Protein AF-A0A0D0CRU5-F1 (afdb_monomer_lite)

Sequence (49 aa):
YLVSWKGYPSSKNSWECTGNLTHAKEVLNAYKKACPRDFPETLRPPHRK

Secondary structure (DSSP, 8-state):
-EEPPTTS-GGG-EE--GGG-TT-HHHHHHHHHH-TTS--GGGSPP---

pLDDT: mean 79.45, std 13.7, range [48.62, 93.94]

InterPro domains:
  IPR000953 Chromo/chromo shadow domain [PS50013] (1-33)
  IPR016197 Chromo-like domain superfamily [SSF54160] (1-39)
  IPR023780 Chromo domain [PF00385] (1-33)

Structure (mmCIF, N/CA/C/O backbone):
data_AF-A0A0D0CRU5-F1
#
_entry.id   AF-A0A0D0CRU5-F1
#
loop_
_atom_site.group_PDB
_atom_site.id
_atom_site.type_symbol
_atom_site.label_atom_id
_atom_site.label_alt_id
_atom_site.label_comp_id
_atom_site.label_asym_id
_atom_site.label_entity_id
_atom_site.label_seq_id
_atom_site.pdbx_PDB_ins_code
_atom_site.Cartn_x
_atom_site.Cartn_y
_atom_site.Cartn_z
_atom_site.occupancy
_atom_site.B_iso_or_equiv
_atom_site.auth_seq_id
_atom_site.auth_comp_id
_atom_site.auth_asym_id
_atom_site.auth_atom_id
_atom_site.pdbx_PDB_model_num
ATOM 1 N N . TYR A 1 1 ? 3.155 -5.170 4.614 1.00 81.56 1 TYR A N 1
ATOM 2 C CA . TYR A 1 1 ? 2.231 -5.711 3.600 1.00 81.56 1 TYR A CA 1
ATOM 3 C C . TYR A 1 1 ? 3.045 -6.310 2.485 1.00 81.56 1 TYR A C 1
ATOM 5 O O . TYR A 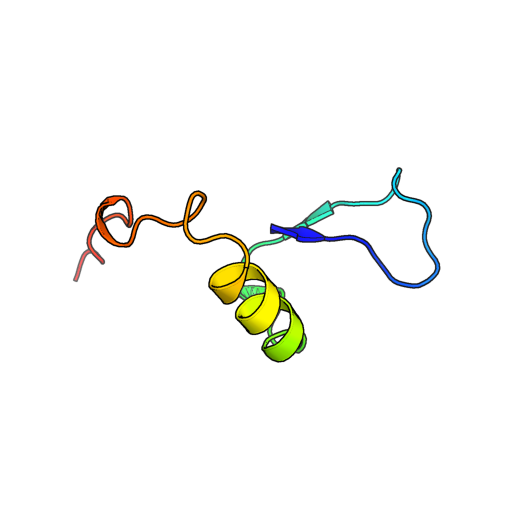1 1 ? 4.017 -5.684 2.080 1.00 81.56 1 TYR A O 1
ATOM 13 N N . LEU A 1 2 ? 2.673 -7.494 2.007 1.00 89.62 2 LEU A N 1
ATOM 14 C CA . LEU A 1 2 ? 3.245 -8.023 0.776 1.00 89.62 2 LEU A CA 1
ATOM 15 C C . LEU A 1 2 ? 2.542 -7.334 -0.395 1.00 89.62 2 LEU A C 1
ATOM 17 O O . LEU A 1 2 ? 1.343 -7.523 -0.596 1.00 89.62 2 LEU A O 1
ATOM 21 N N . VAL A 1 3 ? 3.263 -6.475 -1.106 1.00 90.25 3 VAL A N 1
ATOM 22 C CA . VAL A 1 3 ? 2.713 -5.637 -2.174 1.00 90.25 3 VAL A CA 1
ATOM 23 C C . VAL A 1 3 ? 2.941 -6.316 -3.510 1.00 90.25 3 VAL A C 1
ATOM 25 O O . VAL A 1 3 ? 4.054 -6.741 -3.814 1.00 90.25 3 VAL A O 1
ATOM 28 N N . SER A 1 4 ? 1.884 -6.378 -4.318 1.00 91.69 4 SER A N 1
ATOM 29 C CA . SER A 1 4 ? 1.995 -6.729 -5.728 1.00 91.69 4 SER A CA 1
ATOM 30 C C . SER A 1 4 ? 1.999 -5.465 -6.576 1.00 91.69 4 SER A C 1
ATOM 32 O O . SER A 1 4 ? 1.077 -4.650 -6.505 1.00 91.69 4 SER A O 1
ATOM 34 N N . TRP A 1 5 ? 3.071 -5.278 -7.343 1.00 90.06 5 TRP A N 1
ATOM 35 C CA . TRP A 1 5 ? 3.300 -4.068 -8.124 1.00 90.06 5 TRP A CA 1
ATOM 36 C C . TRP A 1 5 ? 2.628 -4.162 -9.493 1.00 90.06 5 TRP A C 1
ATOM 38 O O . TRP A 1 5 ? 2.797 -5.137 -10.225 1.00 90.06 5 TRP A O 1
ATOM 48 N N . LYS A 1 6 ? 1.884 -3.118 -9.874 1.00 89.88 6 LYS A N 1
ATOM 49 C CA . LYS A 1 6 ? 1.211 -3.064 -11.178 1.00 89.88 6 LYS A CA 1
ATOM 50 C C . LYS A 1 6 ? 2.243 -3.120 -12.308 1.00 89.88 6 LYS A C 1
ATOM 52 O O . LYS A 1 6 ? 3.155 -2.302 -12.352 1.00 89.88 6 LYS A O 1
ATOM 57 N N . GLY A 1 7 ? 2.061 -4.060 -13.235 1.00 93.56 7 GLY A N 1
ATOM 58 C CA . GLY A 1 7 ? 2.961 -4.252 -14.376 1.00 93.56 7 GLY A CA 1
ATOM 59 C C . GLY A 1 7 ? 4.195 -5.109 -14.079 1.00 93.56 7 GLY A C 1
ATOM 60 O O . GLY A 1 7 ? 4.990 -5.335 -14.985 1.00 93.56 7 GLY A O 1
ATOM 61 N N . TYR A 1 8 ? 4.338 -5.623 -12.854 1.00 92.06 8 TYR A N 1
ATOM 62 C CA . TYR A 1 8 ? 5.400 -6.557 -12.492 1.00 92.06 8 TYR A CA 1
ATOM 63 C C . TYR A 1 8 ? 4.827 -7.939 -12.156 1.00 92.06 8 TYR A C 1
ATOM 65 O O . TYR A 1 8 ? 3.706 -8.043 -11.653 1.00 92.06 8 TYR A O 1
ATOM 73 N N . PRO A 1 9 ? 5.583 -9.018 -12.419 1.00 93.94 9 PRO A N 1
ATOM 74 C CA . PRO A 1 9 ? 5.180 -10.360 -12.022 1.00 93.94 9 PRO A CA 1
ATOM 75 C C . PRO A 1 9 ? 5.209 -10.516 -10.497 1.00 93.94 9 PRO A C 1
ATOM 77 O O . PRO A 1 9 ? 5.927 -9.804 -9.793 1.00 93.94 9 PRO A O 1
ATOM 80 N N . SER A 1 10 ? 4.495 -11.521 -9.987 1.00 90.50 10 SER A N 1
ATOM 81 C CA . SER A 1 10 ? 4.429 -11.839 -8.552 1.00 90.50 10 SER A CA 1
ATOM 82 C C . SER A 1 10 ? 5.794 -12.132 -7.912 1.00 90.50 10 SER A C 1
ATOM 84 O O . SER A 1 10 ? 5.966 -11.948 -6.710 1.00 90.50 10 SER A O 1
ATOM 86 N N . SER A 1 11 ? 6.791 -12.529 -8.708 1.00 92.56 11 SER A N 1
ATOM 87 C CA . SER A 1 11 ? 8.178 -12.720 -8.264 1.00 92.56 11 SER A CA 1
ATOM 88 C C . SER A 1 11 ? 8.874 -11.425 -7.833 1.00 92.56 11 SER A C 1
ATOM 90 O O . SER A 1 11 ? 9.914 -11.478 -7.182 1.00 92.56 11 SER A O 1
ATOM 92 N N . LYS A 1 12 ? 8.318 -10.261 -8.188 1.00 92.31 12 LYS A N 1
ATOM 93 C CA . LYS A 1 12 ? 8.804 -8.937 -7.781 1.00 92.31 12 LYS A CA 1
ATOM 94 C C . LYS A 1 12 ? 8.010 -8.339 -6.623 1.00 92.31 12 LYS A C 1
ATOM 96 O O . LYS A 1 12 ? 8.210 -7.170 -6.305 1.00 92.31 12 LYS A O 1
ATOM 101 N N . ASN A 1 13 ? 7.126 -9.108 -5.991 1.00 93.25 13 ASN A N 1
ATOM 102 C CA . ASN A 1 13 ? 6.434 -8.647 -4.796 1.00 93.25 13 ASN A CA 1
ATOM 103 C C . ASN A 1 13 ? 7.448 -8.309 -3.693 1.00 93.25 13 ASN A C 1
ATOM 105 O O . ASN A 1 13 ? 8.406 -9.052 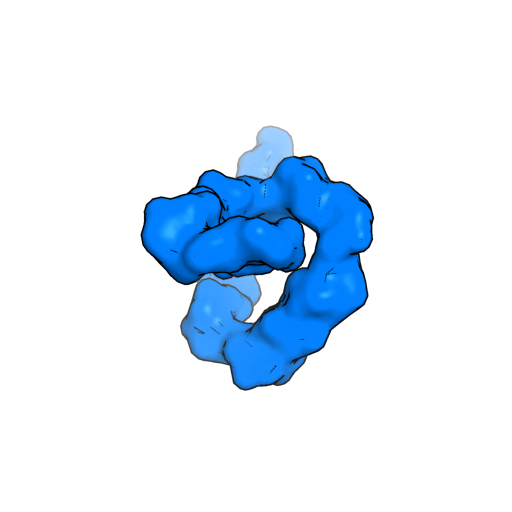-3.473 1.00 93.25 13 ASN A O 1
ATOM 109 N N . SER A 1 14 ? 7.224 -7.203 -2.988 1.00 92.19 14 SER A N 1
ATOM 110 C CA . SER A 1 14 ? 8.085 -6.755 -1.890 1.00 92.19 14 SER A CA 1
ATOM 111 C C . SER A 1 14 ? 7.288 -6.554 -0.606 1.00 92.19 14 SER A C 1
ATOM 113 O O . SER A 1 14 ? 6.073 -6.336 -0.620 1.00 92.19 14 SER A O 1
ATOM 115 N N . TRP A 1 15 ? 7.977 -6.665 0.527 1.00 91.00 15 TRP A N 1
ATOM 116 C CA . TRP A 1 15 ? 7.407 -6.369 1.834 1.00 91.00 15 TRP A CA 1
ATOM 117 C C . TRP A 1 15 ? 7.573 -4.885 2.146 1.00 91.00 15 TRP A C 1
ATOM 119 O O . TRP A 1 15 ? 8.679 -4.430 2.411 1.00 91.00 15 TRP A O 1
ATOM 129 N N . GLU A 1 16 ? 6.462 -4.152 2.163 1.00 89.00 16 GLU A N 1
ATOM 130 C CA . GLU A 1 16 ? 6.445 -2.717 2.457 1.00 89.00 16 GLU A CA 1
ATOM 131 C C . GLU A 1 16 ? 5.783 -2.411 3.802 1.00 89.00 16 GLU A C 1
ATOM 133 O O . GLU A 1 16 ? 4.776 -3.020 4.194 1.00 89.00 16 GLU A O 1
ATOM 138 N N . CYS A 1 17 ? 6.319 -1.415 4.504 1.00 86.69 17 CYS A N 1
ATOM 139 C CA . CYS A 1 17 ? 5.710 -0.865 5.710 1.00 86.69 17 CYS A CA 1
ATOM 140 C C . CYS A 1 17 ? 4.496 0.015 5.366 1.00 86.69 17 CYS A C 1
ATOM 142 O O . CYS A 1 17 ? 4.421 0.607 4.291 1.00 86.69 17 CYS A O 1
ATOM 144 N N . THR A 1 18 ? 3.562 0.168 6.312 1.00 83.00 18 THR A N 1
ATOM 145 C CA . THR A 1 18 ? 2.424 1.110 6.205 1.00 83.00 18 THR A CA 1
ATOM 146 C C . THR A 1 18 ? 2.865 2.514 5.789 1.00 83.00 18 THR A C 1
ATOM 148 O O . THR A 1 18 ? 2.189 3.148 4.986 1.00 83.00 18 THR A O 1
ATOM 151 N N . GLY A 1 19 ? 3.990 2.986 6.336 1.00 84.12 19 GLY A N 1
ATOM 152 C CA . GLY A 1 19 ? 4.541 4.314 6.068 1.00 84.12 19 GLY A CA 1
ATOM 153 C C . GLY A 1 19 ? 4.989 4.520 4.621 1.00 84.12 19 GLY A C 1
ATOM 154 O O . GLY A 1 19 ? 4.881 5.634 4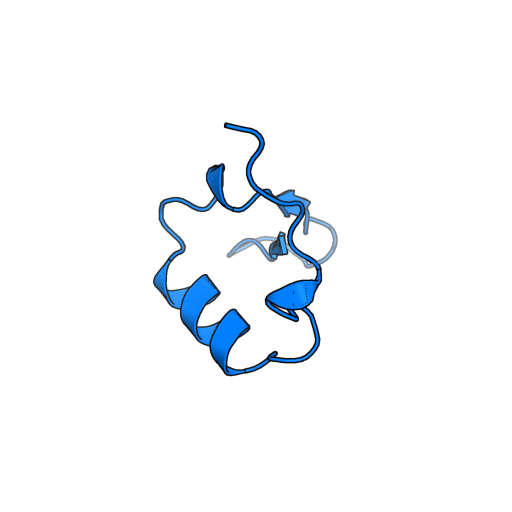.128 1.00 84.12 19 GLY A O 1
ATOM 155 N N . ASN A 1 20 ? 5.408 3.462 3.919 1.00 83.50 20 ASN A N 1
ATOM 156 C CA . ASN A 1 20 ? 5.822 3.545 2.512 1.00 83.50 20 ASN A CA 1
ATOM 157 C C . ASN A 1 20 ? 4.611 3.588 1.564 1.00 83.50 20 ASN A C 1
ATOM 159 O O . ASN A 1 20 ? 4.705 4.049 0.431 1.00 83.50 20 ASN A O 1
ATOM 163 N N . LEU A 1 21 ? 3.447 3.130 2.031 1.00 84.88 21 LEU A N 1
ATOM 164 C CA . LEU A 1 21 ? 2.215 2.997 1.254 1.00 84.88 21 LEU A CA 1
ATOM 165 C C . LEU A 1 21 ? 1.292 4.214 1.410 1.00 84.88 21 LEU A C 1
ATOM 167 O O . LEU A 1 21 ? 0.072 4.084 1.546 1.00 84.88 21 LEU A O 1
ATOM 171 N N . THR A 1 22 ? 1.869 5.415 1.370 1.00 85.25 22 THR A N 1
ATOM 172 C CA . THR A 1 22 ? 1.155 6.690 1.569 1.00 85.25 22 THR A CA 1
ATOM 173 C C . THR A 1 22 ? 0.039 6.926 0.550 1.00 85.25 22 THR A C 1
ATOM 175 O O . THR A 1 22 ? -1.002 7.484 0.905 1.00 85.25 22 THR A O 1
ATOM 178 N N . HIS A 1 23 ? 0.226 6.456 -0.686 1.00 86.38 23 HIS A N 1
ATOM 179 C CA . HIS A 1 23 ? -0.717 6.611 -1.800 1.00 86.38 23 HIS A CA 1
ATOM 180 C C . HIS A 1 23 ? -1.631 5.395 -2.024 1.00 86.38 23 HIS A C 1
ATOM 182 O O . HIS A 1 23 ? -2.465 5.418 -2.920 1.00 86.38 23 HIS A O 1
ATOM 188 N N . ALA A 1 24 ? -1.521 4.343 -1.206 1.00 85.88 24 ALA A N 1
ATOM 189 C CA . ALA A 1 24 ? -2.297 3.107 -1.361 1.00 85.88 24 ALA A CA 1
ATOM 190 C C . ALA A 1 24 ? -3.359 2.921 -0.259 1.00 85.88 24 ALA A C 1
ATOM 192 O O . ALA A 1 24 ? -3.753 1.797 0.056 1.00 85.88 24 ALA A O 1
ATOM 193 N N . LYS A 1 25 ? -3.830 4.020 0.349 1.00 86.62 25 LYS A N 1
ATOM 194 C CA . LYS A 1 25 ? -4.761 3.995 1.494 1.00 86.62 25 LYS A CA 1
ATOM 195 C C . LYS A 1 25 ? -6.059 3.241 1.200 1.00 86.62 25 LYS A C 1
ATOM 197 O O . LYS A 1 25 ? -6.521 2.490 2.051 1.00 86.62 25 LYS A O 1
ATOM 202 N N . GLU A 1 26 ? -6.628 3.406 0.009 1.00 88.81 26 GLU A N 1
ATOM 203 C CA . GLU A 1 26 ? -7.878 2.738 -0.380 1.00 88.81 26 GLU A CA 1
ATOM 204 C C . GLU A 1 26 ? -7.712 1.218 -0.456 1.00 88.81 26 GLU A C 1
ATOM 206 O O . GLU A 1 26 ? -8.485 0.476 0.151 1.00 88.81 26 GLU A O 1
ATOM 211 N N . VAL A 1 27 ? -6.648 0.756 -1.118 1.00 87.69 27 VAL A N 1
ATOM 212 C CA . VAL A 1 27 ? -6.314 -0.671 -1.243 1.00 87.69 27 VAL A CA 1
ATOM 213 C C . VAL A 1 27 ? -6.030 -1.279 0.129 1.00 87.69 27 VAL A C 1
ATOM 215 O O . VAL A 1 27 ? -6.516 -2.363 0.447 1.00 87.69 27 VAL A O 1
ATOM 218 N N . LEU A 1 28 ? -5.302 -0.554 0.983 1.00 87.06 28 LEU A N 1
ATOM 219 C CA . LEU A 1 28 ? -5.047 -0.970 2.359 1.00 87.06 28 LEU A CA 1
ATOM 220 C C . LEU A 1 28 ? -6.332 -1.073 3.183 1.00 87.06 28 LEU A C 1
ATOM 222 O O . LEU A 1 28 ? -6.477 -2.015 3.958 1.00 87.06 28 LEU A O 1
ATOM 226 N N . ASN A 1 29 ? -7.264 -0.133 3.030 1.00 87.25 29 ASN A N 1
ATOM 227 C CA . ASN A 1 29 ? -8.538 -0.161 3.745 1.00 87.25 29 ASN A CA 1
ATOM 228 C C . ASN A 1 29 ? -9.417 -1.329 3.283 1.00 87.25 29 ASN A C 1
ATOM 230 O O . ASN A 1 29 ? -9.997 -2.017 4.122 1.00 87.25 29 ASN A O 1
ATOM 234 N N . ALA A 1 30 ? -9.465 -1.601 1.977 1.00 88.38 30 ALA A N 1
ATOM 235 C CA . ALA A 1 30 ? -10.148 -2.771 1.433 1.00 88.38 30 ALA A CA 1
ATOM 236 C C . ALA A 1 30 ? -9.539 -4.080 1.963 1.00 88.38 30 ALA A C 1
ATOM 238 O O . ALA A 1 30 ? -10.277 -4.944 2.437 1.00 88.38 30 ALA A O 1
ATOM 239 N N . TYR A 1 31 ? -8.203 -4.192 1.976 1.00 86.44 31 TYR A N 1
ATOM 240 C CA . TYR A 1 31 ? -7.499 -5.352 2.533 1.00 86.44 31 TYR A CA 1
ATOM 241 C C . TYR A 1 31 ? -7.802 -5.542 4.024 1.00 86.44 31 TYR A C 1
ATOM 243 O O . TYR A 1 31 ? -8.179 -6.631 4.442 1.00 86.44 31 TYR A O 1
ATOM 251 N N . LYS A 1 32 ? -7.711 -4.476 4.832 1.00 84.44 32 LYS A N 1
ATOM 252 C CA . LYS A 1 32 ? -8.021 -4.517 6.273 1.00 84.44 32 LYS A CA 1
ATOM 253 C C . LYS A 1 32 ? -9.471 -4.923 6.550 1.00 84.44 32 LYS A C 1
ATOM 255 O O . LYS A 1 32 ? -9.718 -5.658 7.498 1.00 84.44 32 LYS A O 1
ATOM 260 N N . LYS A 1 33 ? -10.422 -4.461 5.730 1.00 84.94 33 LYS A N 1
ATOM 261 C CA . LYS A 1 33 ? -11.842 -4.824 5.850 1.00 84.94 33 LYS A CA 1
ATOM 262 C C . LYS A 1 33 ? -12.089 -6.293 5.494 1.00 84.94 33 LYS A C 1
ATOM 264 O O . LYS A 1 33 ? -12.906 -6.939 6.141 1.00 84.94 33 LYS A O 1
ATOM 269 N N . ALA A 1 34 ? -11.407 -6.804 4.470 1.00 83.75 34 ALA A N 1
ATOM 270 C CA . ALA A 1 34 ? -11.558 -8.181 4.003 1.00 83.75 34 ALA A CA 1
ATOM 271 C C . ALA A 1 34 ? -10.819 -9.204 4.884 1.00 83.75 34 ALA A C 1
ATOM 273 O O . ALA A 1 34 ? -11.291 -10.329 5.034 1.00 83.75 34 ALA A O 1
ATOM 274 N N . CYS A 1 35 ? -9.694 -8.811 5.491 1.00 68.88 35 CYS A N 1
ATOM 275 C CA . CYS A 1 35 ? -8.839 -9.676 6.304 1.00 68.88 35 CYS A CA 1
ATOM 276 C C . CYS A 1 35 ? -8.771 -9.215 7.775 1.00 68.88 35 CYS A C 1
ATOM 278 O O . CYS A 1 35 ? -7.727 -8.736 8.223 1.00 68.88 35 CYS A O 1
ATOM 280 N N . PRO A 1 36 ? -9.834 -9.418 8.577 1.00 62.06 36 PRO A N 1
ATOM 281 C CA . PRO A 1 36 ? -9.810 -9.127 10.014 1.00 62.06 36 PRO A CA 1
ATOM 282 C C . PRO A 1 36 ? -8.882 -10.056 10.826 1.00 62.06 36 PRO A C 1
ATOM 284 O O . PRO A 1 36 ? -8.615 -9.782 11.992 1.00 62.06 36 PRO A O 1
ATOM 287 N N . ARG A 1 37 ? -8.372 -11.150 10.235 1.00 60.62 37 ARG A N 1
ATOM 288 C CA . ARG A 1 37 ? -7.513 -12.137 10.922 1.00 60.62 37 ARG A CA 1
ATOM 289 C C . ARG A 1 37 ? -6.041 -11.742 11.052 1.00 60.62 37 ARG A C 1
ATOM 291 O O . ARG A 1 37 ? -5.413 -12.162 12.017 1.00 60.62 37 ARG A O 1
ATOM 298 N N . ASP A 1 38 ? -5.505 -10.940 10.135 1.00 62.19 38 ASP A N 1
ATOM 299 C CA . ASP A 1 38 ? -4.072 -10.590 10.129 1.00 62.19 38 ASP A CA 1
ATOM 300 C C . ASP A 1 38 ? -3.742 -9.397 11.037 1.00 62.19 38 ASP A C 1
ATOM 302 O O . ASP A 1 38 ? -2.577 -9.039 11.211 1.00 62.19 38 ASP A O 1
ATOM 306 N N . PHE A 1 39 ? -4.766 -8.745 11.594 1.00 60.28 39 PHE A N 1
ATOM 307 C CA . PHE A 1 39 ? -4.605 -7.520 12.367 1.00 60.28 39 PHE A CA 1
ATOM 308 C C . PHE A 1 39 ? -5.541 -7.475 13.583 1.00 60.28 39 PHE A C 1
ATOM 310 O O . PHE A 1 39 ? -6.380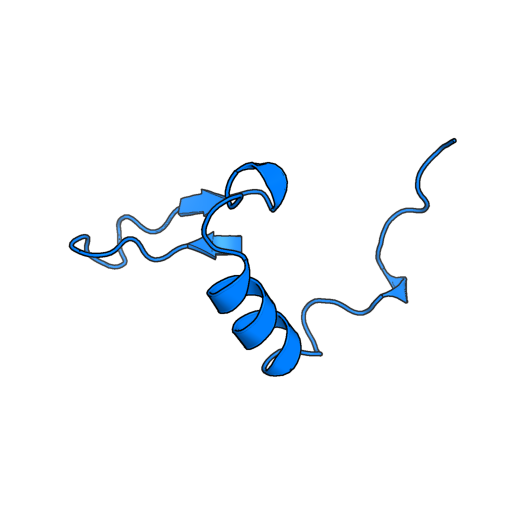 -6.578 13.677 1.00 60.28 39 PHE A O 1
ATOM 317 N N . PRO A 1 40 ? -5.436 -8.419 14.538 1.00 56.44 40 PRO A N 1
ATOM 318 C CA . PRO A 1 40 ? -6.081 -8.213 15.821 1.00 56.44 40 PRO A CA 1
ATOM 319 C C . PRO A 1 40 ? -5.466 -6.954 16.448 1.00 56.44 40 PRO A C 1
ATOM 321 O O . PRO A 1 40 ? -4.270 -6.899 16.735 1.00 56.44 40 PRO A O 1
ATOM 324 N N . GLU A 1 41 ? -6.295 -5.924 16.634 1.00 56.12 41 GLU A N 1
ATOM 325 C CA . GLU A 1 41 ? -5.962 -4.640 17.277 1.00 56.12 41 GLU A CA 1
ATOM 326 C C . GLU A 1 41 ? -5.173 -4.841 18.593 1.00 56.12 41 GLU A C 1
ATOM 32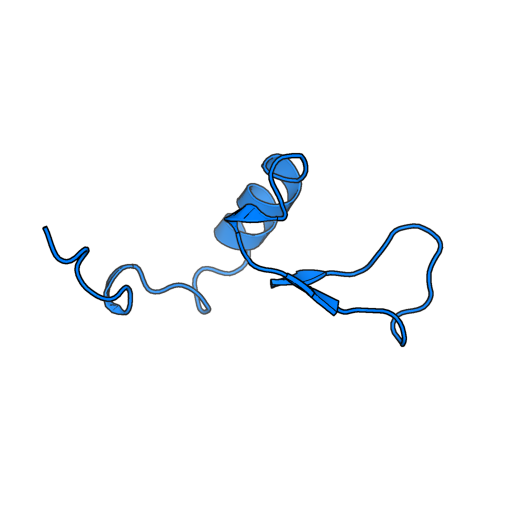8 O O . GLU A 1 41 ? -4.365 -3.999 18.983 1.00 56.12 41 GLU A O 1
ATOM 333 N N . THR A 1 42 ? -5.373 -6.000 19.231 1.00 58.00 42 THR A N 1
ATOM 334 C CA . THR A 1 42 ? -4.778 -6.471 20.485 1.00 58.00 42 THR A CA 1
ATOM 335 C C . THR A 1 42 ? -3.305 -6.891 20.404 1.00 58.00 42 THR A C 1
ATOM 337 O O . THR A 1 42 ? -2.675 -7.009 21.450 1.00 58.00 42 THR A O 1
ATOM 340 N N . LEU A 1 43 ? -2.733 -7.105 19.210 1.00 56.78 43 LEU A N 1
ATOM 341 C CA . LEU A 1 43 ? -1.312 -7.459 19.028 1.00 56.78 43 LEU A CA 1
ATOM 342 C C . LEU A 1 43 ? -0.435 -6.275 18.602 1.00 56.78 43 LEU A C 1
ATOM 344 O O . LEU A 1 43 ? 0.766 -6.446 18.381 1.00 56.78 43 LEU A O 1
ATOM 348 N N . ARG A 1 44 ? -0.995 -5.063 18.486 1.00 59.47 44 ARG A N 1
ATOM 349 C CA . ARG A 1 44 ? -0.163 -3.875 18.279 1.00 59.47 44 ARG A CA 1
ATOM 350 C C . ARG A 1 44 ? 0.656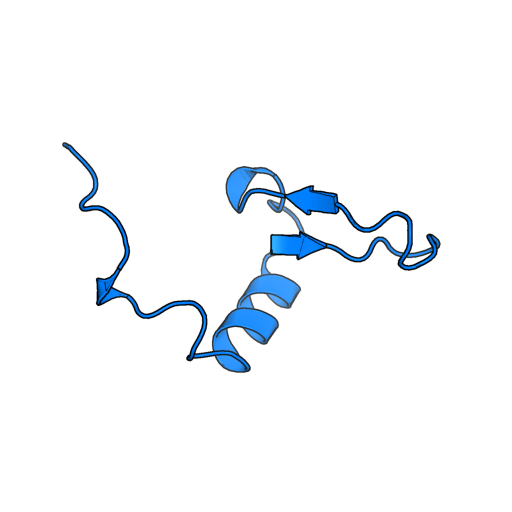 -3.619 19.548 1.00 59.47 44 ARG A C 1
ATOM 352 O O . ARG A 1 44 ? 0.060 -3.500 20.620 1.00 59.47 44 ARG A O 1
ATOM 359 N N . PRO A 1 45 ? 1.993 -3.495 19.453 1.00 58.84 45 PRO A N 1
ATOM 360 C CA . PRO A 1 45 ? 2.793 -3.053 20.583 1.00 58.84 45 PRO A CA 1
ATOM 361 C C . PRO A 1 45 ? 2.234 -1.714 21.075 1.00 58.84 45 PRO A C 1
ATOM 363 O O . PRO A 1 45 ? 1.939 -0.854 20.235 1.00 58.84 45 PRO A O 1
ATOM 366 N N . PRO A 1 46 ? 2.062 -1.510 22.393 1.00 66.56 46 PRO A N 1
ATOM 367 C CA . PRO A 1 46 ? 1.635 -0.217 22.896 1.00 66.56 46 PRO A CA 1
ATOM 368 C C . PRO A 1 46 ? 2.617 0.835 22.385 1.00 66.56 46 PRO A C 1
ATOM 370 O O . PRO A 1 46 ? 3.834 0.655 22.491 1.00 66.56 46 PRO A O 1
ATOM 373 N N . HIS A 1 47 ? 2.090 1.911 21.797 1.00 62.34 47 HIS A N 1
ATOM 374 C CA . HIS A 1 47 ? 2.890 3.077 21.447 1.00 62.34 47 HIS A CA 1
ATOM 375 C C . HIS A 1 47 ? 3.602 3.533 22.723 1.00 62.34 47 HIS A C 1
ATOM 377 O O . HIS A 1 47 ? 2.961 4.052 23.640 1.00 62.34 47 HIS A O 1
ATOM 383 N N . ARG A 1 48 ? 4.910 3.263 22.819 1.00 57.22 48 ARG A N 1
ATOM 384 C CA . ARG A 1 48 ? 5.742 3.811 23.888 1.00 57.22 48 ARG A CA 1
ATOM 385 C C . ARG A 1 48 ? 5.702 5.331 23.719 1.00 57.22 48 ARG A C 1
ATOM 387 O O . ARG A 1 48 ? 6.058 5.824 22.651 1.00 57.22 48 ARG A O 1
ATOM 394 N N . LYS A 1 49 ? 5.124 5.993 24.724 1.00 48.62 49 LYS A N 1
ATOM 395 C CA . LYS A 1 49 ? 5.027 7.451 24.863 1.00 48.62 49 LYS A CA 1
ATOM 396 C C . LYS A 1 49 ? 6.412 8.082 24.864 1.00 48.62 49 LYS A C 1
ATOM 398 O O . LYS A 1 49 ? 7.332 7.429 25.407 1.00 48.62 49 LYS A O 1
#

Foldseek 3Di:
DQDDDPPDDSVPTDDDDPVVCPPVVVVVVVVCVVCVPVCDVVPPDPPDD

Organism: NCBI:txid930991

Radius of gyration: 12.95 Å; chains: 1; bounding box: 21×20×39 Å